Protein AF-A0A0M8KKJ7-F1 (afdb_monomer)

Solvent-accessible surface area (backbone atoms only — not comparable to full-atom values): 5928 Å² total; per-residue (Å²): 140,79,76,61,71,51,76,48,77,46,78,59,56,100,87,44,75,14,32,41,38,36,32,37,71,88,80,42,78,48,76,40,41,24,47,97,88,64,47,76,54,78,52,72,66,54,54,50,51,24,47,62,73,21,62,90,41,80,77,37,35,63,54,40,44,37,55,74,72,37,46,69,55,50,61,70,46,47,70,59,63,68,52,50,81,86,45,91,77,80,81,85,72,88,81,129

Secondary structure (DSSP, 8-state):
--S--EEEEE---SSS-EEEEEEETTTEEEEEEE-TTS-EE--HHHHHHHHHHHTT-TTHHHHHHHHHHTHHHHHHHHHHHHTTTTS---------

pLDDT: mean 87.2, std 16.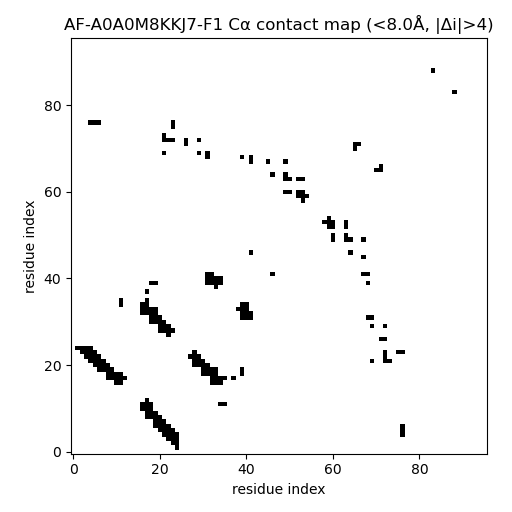39, range [36.47, 98.31]

Nearest PDB structures (foldseek):
  3q9d-assembly1_A  TM=3.169E-01  e=7.904E-01  Chlamydia pneumoniae
  3q9d-assembly1_B  TM=3.133E-01  e=1.312E+00  Chlamydia pneumoniae
  6g3t-assembly1_A  TM=2.659E-01  e=7.725E+00  Homo sapiens

Structure (mmCIF, N/CA/C/O backbone):
data_AF-A0A0M8KKJ7-F1
#
_entry.id   AF-A0A0M8KKJ7-F1
#
loop_
_atom_site.group_PDB
_atom_site.id
_atom_site.type_symbol
_atom_site.label_atom_id
_atom_site.label_alt_id
_atom_site.label_comp_id
_atom_site.label_asym_id
_atom_site.label_entity_id
_atom_site.label_seq_id
_atom_site.pdbx_PDB_ins_code
_atom_site.Cartn_x
_atom_site.Cartn_y
_atom_site.Cartn_z
_atom_site.occupancy
_atom_site.B_iso_or_equiv
_atom_site.auth_seq_id
_atom_site.auth_comp_id
_atom_site.auth_asym_id
_atom_site.auth_atom_id
_atom_site.pdbx_PDB_model_num
ATOM 1 N N . MET A 1 1 ? 0.537 -22.339 6.860 1.00 51.03 1 MET A N 1
ATOM 2 C CA . MET A 1 1 ? 1.070 -21.120 6.215 1.00 51.03 1 MET A CA 1
ATOM 3 C C . MET A 1 1 ? 0.841 -19.927 7.148 1.00 51.03 1 MET A C 1
ATOM 5 O O . MET A 1 1 ? 0.215 -18.963 6.753 1.00 51.03 1 MET A O 1
ATOM 9 N N . HIS A 1 2 ? 1.280 -20.014 8.410 1.00 57.22 2 HIS A N 1
ATOM 10 C CA . HIS A 1 2 ? 0.933 -19.044 9.469 1.00 57.22 2 HIS A CA 1
ATOM 11 C C . HIS A 1 2 ? 2.158 -18.254 9.968 1.00 57.22 2 HIS A C 1
ATOM 13 O O . HIS A 1 2 ? 2.189 -17.835 11.116 1.00 57.22 2 HIS A O 1
ATOM 19 N N . GLU A 1 3 ? 3.198 -18.092 9.142 1.00 80.06 3 GLU A N 1
ATOM 20 C CA . GLU A 1 3 ? 4.461 -17.489 9.611 1.00 80.06 3 GLU A CA 1
ATOM 21 C C . GLU A 1 3 ? 5.266 -16.761 8.522 1.00 80.06 3 GLU A C 1
ATOM 23 O O . GLU A 1 3 ? 6.432 -16.434 8.722 1.00 80.06 3 GLU A O 1
ATOM 28 N N . VAL A 1 4 ? 4.683 -16.519 7.344 1.00 87.31 4 VAL A N 1
ATOM 29 C CA . VAL A 1 4 ? 5.424 -15.891 6.241 1.00 87.31 4 VAL A CA 1
ATOM 30 C C . VAL A 1 4 ? 5.190 -14.386 6.258 1.00 87.31 4 VAL A C 1
ATOM 32 O O . VAL A 1 4 ? 4.047 -13.938 6.281 1.00 87.31 4 VAL A O 1
ATOM 35 N N . ARG A 1 5 ? 6.291 -13.635 6.211 1.00 90.62 5 ARG A N 1
ATOM 36 C CA . ARG A 1 5 ? 6.325 -12.200 5.931 1.00 90.62 5 ARG A CA 1
ATOM 37 C C . ARG A 1 5 ? 7.035 -11.982 4.608 1.00 90.62 5 ARG A C 1
ATOM 39 O O . ARG A 1 5 ? 8.096 -12.569 4.395 1.00 90.62 5 ARG A O 1
ATOM 46 N N . PHE A 1 6 ? 6.450 -11.192 3.720 1.00 91.62 6 PHE A N 1
ATOM 47 C CA . PHE A 1 6 ? 7.092 -10.851 2.456 1.00 91.62 6 PHE A CA 1
ATOM 48 C C . PHE A 1 6 ? 6.620 -9.502 1.932 1.00 91.62 6 PH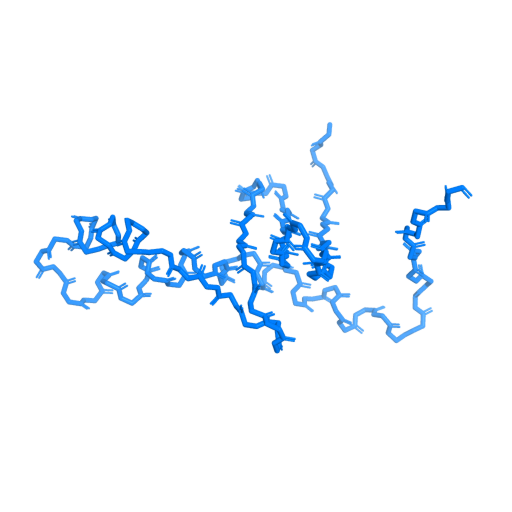E A C 1
ATOM 50 O O . PHE A 1 6 ? 5.498 -9.078 2.200 1.00 91.62 6 PHE A O 1
ATOM 57 N N . GLU A 1 7 ? 7.475 -8.904 1.113 1.00 93.19 7 GLU A N 1
ATOM 58 C CA . GLU A 1 7 ? 7.136 -7.854 0.164 1.00 93.19 7 GLU A CA 1
ATOM 59 C C . GLU A 1 7 ? 7.621 -8.320 -1.213 1.00 93.19 7 GLU A C 1
ATOM 61 O O . GLU A 1 7 ? 8.727 -8.851 -1.347 1.00 93.19 7 GLU A O 1
ATOM 66 N N . VAL A 1 8 ? 6.777 -8.188 -2.230 1.00 93.69 8 VAL A N 1
ATOM 67 C CA . VAL A 1 8 ? 7.109 -8.490 -3.623 1.00 93.69 8 VAL A CA 1
ATOM 68 C C . VAL A 1 8 ? 6.683 -7.307 -4.472 1.00 93.69 8 VAL A C 1
ATOM 70 O O . VAL A 1 8 ? 5.528 -6.894 -4.416 1.00 93.69 8 VAL A O 1
ATOM 73 N N . THR A 1 9 ? 7.597 -6.813 -5.300 1.00 93.12 9 THR A N 1
ATOM 74 C CA . THR A 1 9 ? 7.319 -5.761 -6.280 1.00 93.12 9 THR A CA 1
ATOM 75 C C . THR A 1 9 ? 7.387 -6.344 -7.684 1.00 93.12 9 THR A C 1
ATOM 77 O O . THR A 1 9 ? 8.309 -7.086 -8.024 1.00 93.12 9 THR A O 1
ATOM 80 N N . GLN A 1 10 ? 6.404 -6.001 -8.504 1.00 93.75 10 GLN A N 1
ATOM 81 C CA . GLN A 1 10 ? 6.377 -6.250 -9.934 1.00 93.75 10 GLN A CA 1
ATOM 82 C C . GLN A 1 10 ? 6.635 -4.936 -10.666 1.00 93.75 10 GLN A C 1
ATOM 84 O O . GLN A 1 10 ? 5.934 -3.947 -10.457 1.00 93.75 10 GLN A O 1
ATOM 89 N N . GLU A 1 11 ? 7.606 -4.956 -11.572 1.00 92.62 11 GLU A N 1
ATOM 90 C CA . GLU A 1 11 ? 7.836 -3.857 -12.503 1.00 92.62 11 GLU A CA 1
ATOM 91 C C . GLU A 1 11 ? 6.725 -3.789 -13.560 1.00 92.62 11 GLU A C 1
ATOM 93 O O . GLU A 1 11 ? 6.239 -4.816 -14.048 1.00 92.62 11 GLU A O 1
ATOM 98 N N . ALA A 1 12 ? 6.342 -2.568 -13.935 1.00 91.00 12 ALA A N 1
ATOM 99 C CA . ALA A 1 12 ? 5.388 -2.341 -15.012 1.00 91.00 12 ALA A CA 1
ATOM 100 C C . ALA A 1 12 ? 5.930 -2.866 -16.352 1.00 91.00 12 ALA A C 1
ATOM 102 O O . ALA A 1 12 ? 7.126 -2.802 -16.641 1.00 91.00 12 ALA A O 1
ATOM 103 N N . THR A 1 13 ? 5.031 -3.336 -17.209 1.00 89.38 13 THR A N 1
ATOM 104 C CA . THR A 1 13 ? 5.346 -3.736 -18.585 1.00 89.38 13 THR A CA 1
ATOM 105 C C . THR A 1 13 ? 4.453 -2.982 -19.567 1.00 89.38 13 THR A C 1
ATOM 107 O O . THR A 1 13 ? 3.569 -2.230 -19.175 1.00 89.38 13 THR A O 1
ATOM 110 N N . ALA A 1 14 ? 4.623 -3.226 -20.868 1.00 89.88 14 ALA A N 1
ATOM 111 C CA . ALA A 1 14 ? 3.727 -2.669 -21.881 1.00 89.88 14 ALA A CA 1
ATOM 112 C C . ALA A 1 14 ? 2.260 -3.139 -21.752 1.00 89.88 14 ALA A C 1
ATOM 114 O O . ALA A 1 14 ? 1.383 -2.527 -22.353 1.00 89.88 14 ALA A O 1
ATOM 115 N N . ALA A 1 15 ? 1.993 -4.232 -21.025 1.00 91.06 15 ALA A N 1
ATOM 116 C CA . ALA A 1 15 ? 0.666 -4.848 -20.940 1.00 91.06 15 ALA A CA 1
ATOM 117 C C . ALA A 1 15 ? 0.065 -4.865 -19.527 1.00 91.06 15 ALA A C 1
ATOM 119 O O . ALA A 1 15 ? -1.128 -5.123 -19.390 1.00 91.06 15 ALA A O 1
ATOM 120 N N . VAL A 1 16 ? 0.874 -4.647 -18.487 1.00 87.88 16 VAL A N 1
ATOM 121 C CA . VAL A 1 16 ? 0.431 -4.687 -17.088 1.00 87.88 16 VAL A CA 1
ATOM 122 C C . VAL A 1 16 ? 1.099 -3.585 -16.286 1.00 87.88 16 VAL A C 1
ATOM 124 O O . VAL A 1 16 ? 2.284 -3.312 -16.485 1.00 87.88 16 VAL A O 1
ATOM 127 N N . ASP A 1 17 ? 0.344 -3.003 -15.362 1.00 91.25 17 ASP A N 1
ATOM 128 C CA . ASP A 1 17 ? 0.864 -2.024 -14.416 1.00 91.25 17 ASP A CA 1
ATOM 129 C C . ASP A 1 17 ? 1.884 -2.659 -13.456 1.00 91.25 17 ASP A C 1
ATOM 131 O O . ASP A 1 17 ? 1.967 -3.887 -13.301 1.00 91.25 17 ASP A O 1
ATOM 135 N N . GLY A 1 18 ? 2.679 -1.800 -12.819 1.00 95.50 18 GLY A N 1
ATOM 136 C CA . GLY A 1 18 ? 3.489 -2.198 -11.676 1.00 95.50 18 GLY A CA 1
ATOM 137 C C . GLY A 1 18 ? 2.593 -2.493 -10.477 1.00 95.50 18 GLY A C 1
ATOM 138 O O . GLY A 1 18 ? 1.465 -1.999 -10.394 1.00 95.50 18 GLY A O 1
ATOM 139 N N . ALA A 1 19 ? 3.074 -3.316 -9.554 1.00 96.88 19 ALA A N 1
ATOM 140 C CA . ALA A 1 19 ? 2.313 -3.655 -8.361 1.00 96.88 19 ALA A CA 1
ATOM 141 C C . ALA A 1 19 ? 3.219 -4.057 -7.201 1.00 96.88 19 ALA A C 1
ATOM 143 O O . ALA A 1 19 ? 4.334 -4.540 -7.397 1.00 96.88 19 ALA A O 1
ATOM 144 N N . ARG A 1 20 ? 2.703 -3.900 -5.985 1.00 96.75 20 ARG A N 1
ATOM 145 C CA . ARG A 1 20 ? 3.326 -4.347 -4.743 1.00 96.75 20 ARG A CA 1
ATOM 146 C C . ARG A 1 20 ? 2.374 -5.274 -4.001 1.00 96.75 20 ARG A C 1
ATOM 148 O O . ARG A 1 20 ? 1.188 -4.970 -3.875 1.00 96.75 20 ARG A O 1
ATOM 155 N N . TRP A 1 21 ? 2.906 -6.384 -3.501 1.00 97.19 21 TRP A N 1
ATOM 156 C CA . TRP A 1 21 ? 2.232 -7.269 -2.559 1.00 97.19 21 TRP A CA 1
ATOM 157 C C . TRP A 1 21 ? 3.006 -7.299 -1.257 1.00 97.19 21 TRP A C 1
ATOM 159 O O . TRP A 1 21 ? 4.189 -7.636 -1.261 1.00 97.19 21 TRP A O 1
ATOM 169 N N . SER A 1 22 ? 2.315 -7.047 -0.157 1.00 96.56 22 SER A N 1
ATOM 170 C CA . SER A 1 22 ? 2.860 -7.171 1.191 1.00 96.56 22 SER A CA 1
ATOM 171 C C . SER A 1 22 ? 2.029 -8.177 1.968 1.00 96.56 22 SER A C 1
ATOM 173 O O . SER A 1 22 ? 0.815 -8.259 1.793 1.00 96.56 22 SER A O 1
ATOM 175 N N . CYS A 1 23 ? 2.665 -8.983 2.808 1.00 95.38 23 CYS A N 1
ATOM 176 C CA . CYS A 1 23 ? 1.959 -9.970 3.612 1.00 95.38 23 CYS A CA 1
ATOM 177 C C . CYS A 1 23 ? 2.568 -10.080 4.998 1.00 95.38 23 CYS A C 1
ATOM 179 O O . CYS A 1 23 ? 3.786 -10.226 5.128 1.00 95.38 23 CYS A O 1
ATOM 181 N N . THR A 1 24 ? 1.706 -10.070 6.013 1.00 94.69 24 THR A N 1
ATOM 182 C CA . THR A 1 24 ? 2.072 -10.406 7.390 1.00 94.69 24 THR A CA 1
ATOM 183 C C . THR A 1 24 ? 1.118 -11.464 7.946 1.00 94.69 24 THR A C 1
ATOM 185 O O . THR A 1 24 ? -0.018 -11.582 7.475 1.00 94.69 24 THR A O 1
ATOM 188 N N . PRO A 1 25 ? 1.545 -12.263 8.940 1.00 93.56 25 PRO A N 1
ATOM 189 C CA . PRO A 1 25 ? 0.663 -13.231 9.583 1.00 93.56 25 PRO A CA 1
ATOM 190 C C . PRO A 1 25 ? -0.586 -12.611 10.220 1.00 93.56 25 PRO A C 1
ATOM 192 O O . PRO A 1 25 ? -1.611 -13.288 10.277 1.00 93.56 25 PRO A O 1
ATOM 195 N N . GLU A 1 26 ? -0.504 -11.366 10.699 1.00 93.31 26 GLU A N 1
ATOM 196 C CA . GLU A 1 26 ? -1.607 -10.694 11.397 1.00 93.31 26 GLU A CA 1
ATOM 197 C C . GLU A 1 26 ? -2.572 -9.998 10.431 1.00 93.31 26 GLU A C 1
ATOM 199 O O . GLU A 1 26 ? -3.786 -10.083 10.615 1.00 93.31 26 GLU A O 1
ATOM 204 N N . LEU A 1 27 ? -2.055 -9.364 9.374 1.00 95.19 27 LEU A N 1
ATOM 205 C CA . LEU A 1 27 ? -2.846 -8.528 8.464 1.00 95.19 27 LEU A CA 1
ATOM 206 C C . LEU A 1 27 ? -3.262 -9.245 7.170 1.00 95.19 27 LEU A C 1
ATOM 208 O O . LEU A 1 27 ? -4.154 -8.784 6.459 1.00 95.19 27 LEU A O 1
ATOM 212 N N . GLY A 1 28 ? -2.641 -10.381 6.843 1.00 95.38 28 GLY A N 1
ATOM 213 C CA . GLY A 1 28 ? -2.855 -11.063 5.567 1.00 95.38 28 GLY A CA 1
ATOM 214 C C . GLY A 1 28 ? -2.182 -10.332 4.404 1.00 95.38 28 GLY A C 1
ATOM 215 O O . GLY A 1 28 ? -1.169 -9.667 4.600 1.00 95.38 28 GLY A O 1
ATOM 216 N N . ILE A 1 29 ? -2.713 -10.482 3.184 1.00 96.69 29 ILE A N 1
ATOM 217 C CA . ILE A 1 29 ? -2.126 -9.904 1.963 1.00 96.69 29 ILE A CA 1
ATOM 218 C C . ILE A 1 29 ? -2.734 -8.530 1.671 1.00 96.69 29 ILE A C 1
ATOM 220 O O . ILE A 1 29 ? -3.949 -8.408 1.521 1.00 96.69 29 ILE A O 1
ATOM 224 N N . HIS A 1 30 ? -1.871 -7.538 1.474 1.00 97.94 30 HIS A N 1
ATOM 225 C CA . HIS A 1 30 ? -2.175 -6.281 0.799 1.00 97.94 30 HIS A CA 1
ATOM 226 C C . HIS A 1 30 ? -1.610 -6.304 -0.619 1.00 97.94 30 HIS A C 1
ATOM 228 O O . HIS A 1 30 ? -0.523 -6.829 -0.859 1.00 97.94 30 HIS A O 1
ATOM 234 N N . HIS A 1 31 ? -2.376 -5.763 -1.562 1.00 97.50 31 HIS A N 1
ATOM 235 C CA . HIS A 1 31 ? -1.977 -5.586 -2.951 1.00 97.50 31 HIS A CA 1
ATOM 236 C C . HIS A 1 31 ? -2.324 -4.168 -3.386 1.00 97.50 31 HIS A C 1
ATOM 238 O O . HIS A 1 31 ? -3.459 -3.725 -3.196 1.00 97.50 31 HIS A O 1
ATOM 244 N N . ALA A 1 32 ? -1.381 -3.503 -4.044 1.00 97.25 32 ALA A N 1
ATOM 245 C CA . ALA A 1 32 ? -1.605 -2.199 -4.639 1.00 97.25 32 ALA A CA 1
ATOM 246 C C . ALA A 1 32 ? -0.877 -2.056 -5.975 1.00 97.25 32 ALA A C 1
ATOM 248 O O . ALA A 1 32 ? 0.262 -2.498 -6.121 1.00 97.25 32 ALA A O 1
ATOM 249 N N . ALA A 1 33 ? -1.529 -1.397 -6.933 1.00 97.00 33 ALA A N 1
ATOM 250 C CA . ALA A 1 33 ? -0.879 -0.961 -8.162 1.00 97.00 33 ALA A CA 1
ATOM 251 C C . ALA A 1 33 ? 0.136 0.146 -7.852 1.00 97.00 33 ALA A C 1
ATOM 253 O O . ALA A 1 33 ? -0.070 0.942 -6.930 1.00 97.00 33 ALA A O 1
ATOM 254 N N . THR A 1 34 ? 1.206 0.215 -8.638 1.00 96.62 34 THR A N 1
ATOM 255 C CA . THR A 1 34 ? 2.237 1.244 -8.512 1.00 96.62 34 THR A CA 1
ATOM 256 C C . THR A 1 34 ? 2.452 1.986 -9.822 1.00 96.62 34 THR A C 1
ATOM 258 O O . THR A 1 34 ? 2.381 1.396 -10.902 1.00 96.62 34 THR A O 1
ATOM 261 N N . ASP A 1 35 ? 2.767 3.276 -9.734 1.00 93.38 35 ASP A N 1
ATOM 262 C CA . ASP A 1 35 ? 3.218 4.044 -10.891 1.00 93.38 35 ASP A CA 1
ATOM 263 C C . ASP A 1 35 ? 4.668 3.689 -11.281 1.00 93.38 35 ASP A C 1
ATOM 265 O O . ASP A 1 35 ? 5.328 2.850 -10.663 1.00 93.38 35 ASP A O 1
ATOM 269 N N . HIS A 1 36 ? 5.184 4.339 -12.326 1.00 87.81 36 HIS A N 1
ATOM 270 C CA . HIS A 1 36 ? 6.553 4.117 -12.800 1.00 87.81 36 HIS A CA 1
ATOM 271 C C . HIS A 1 36 ? 7.634 4.489 -11.767 1.00 87.81 36 HIS A C 1
ATOM 273 O O . HIS A 1 36 ? 8.736 3.950 -11.822 1.00 87.81 36 HIS A O 1
ATOM 279 N N . ALA A 1 37 ? 7.335 5.396 -10.834 1.00 89.50 37 ALA A N 1
ATOM 280 C CA . ALA A 1 37 ? 8.246 5.786 -9.763 1.00 89.50 37 ALA A CA 1
ATOM 281 C C . ALA A 1 37 ? 8.153 4.857 -8.538 1.00 89.50 37 ALA A C 1
ATOM 283 O O . ALA A 1 37 ? 8.922 5.024 -7.594 1.00 89.50 37 ALA A O 1
ATOM 284 N N . GLY A 1 38 ? 7.243 3.876 -8.553 1.00 88.69 38 GLY A N 1
ATOM 285 C CA . GLY A 1 38 ? 7.005 2.957 -7.444 1.00 88.69 38 GLY A CA 1
ATOM 286 C C . GLY A 1 38 ? 6.035 3.494 -6.390 1.00 88.69 38 GLY A C 1
ATOM 287 O O . GLY A 1 38 ? 5.894 2.871 -5.340 1.00 88.69 38 GLY A O 1
ATOM 288 N N . ASN A 1 39 ? 5.346 4.614 -6.640 1.00 94.50 39 ASN A N 1
ATOM 289 C CA . ASN A 1 39 ? 4.324 5.107 -5.718 1.00 94.50 39 ASN A CA 1
ATOM 290 C C . ASN A 1 39 ? 3.085 4.221 -5.800 1.00 94.50 39 ASN A C 1
ATOM 292 O O . ASN A 1 39 ? 2.658 3.877 -6.901 1.00 94.50 39 ASN A O 1
ATOM 296 N N . ILE A 1 40 ? 2.454 3.921 -4.662 1.00 96.81 40 ILE A N 1
ATOM 297 C CA . ILE A 1 40 ? 1.136 3.282 -4.664 1.00 96.81 40 ILE A CA 1
ATOM 298 C C . ILE A 1 40 ? 0.099 4.215 -5.285 1.00 96.81 40 ILE A C 1
ATOM 300 O O . ILE A 1 40 ? -0.011 5.388 -4.926 1.00 96.81 40 ILE A O 1
ATOM 304 N N . VAL A 1 41 ? -0.704 3.656 -6.187 1.00 96.56 41 VAL A N 1
ATOM 305 C CA . VAL A 1 41 ? -1.811 4.345 -6.843 1.00 96.56 41 VAL A CA 1
ATOM 306 C C . VAL A 1 41 ? -3.127 3.819 -6.285 1.00 96.56 41 VAL A C 1
ATOM 308 O O . VAL A 1 41 ? -3.452 2.636 -6.402 1.00 96.56 41 VAL A O 1
ATOM 311 N N . LEU A 1 42 ? -3.919 4.715 -5.698 1.00 97.25 42 LEU A N 1
ATOM 312 C CA . LEU A 1 42 ? -5.295 4.422 -5.312 1.00 97.25 42 LEU A CA 1
ATOM 313 C C . LEU A 1 42 ? -6.242 4.790 -6.454 1.00 97.25 42 LEU A C 1
ATOM 315 O O . LEU A 1 42 ? -6.154 5.874 -7.028 1.00 97.25 42 LEU A O 1
ATOM 319 N N . THR A 1 43 ? -7.170 3.888 -6.768 1.00 97.06 43 THR A N 1
ATOM 320 C CA . THR A 1 43 ? -8.250 4.171 -7.710 1.00 97.06 43 THR A CA 1
ATOM 321 C C . THR A 1 43 ? -9.284 5.091 -7.071 1.00 97.06 43 THR A C 1
ATOM 323 O O . THR A 1 43 ? -9.354 5.244 -5.849 1.00 97.06 43 THR A O 1
ATOM 326 N N . GLU A 1 44 ? -10.140 5.669 -7.907 1.00 98.25 44 GLU A N 1
ATOM 327 C CA . GLU A 1 44 ? -11.275 6.459 -7.442 1.00 98.25 44 GLU A CA 1
ATOM 328 C C . GLU A 1 44 ? -12.159 5.673 -6.455 1.00 98.25 44 GLU A C 1
ATOM 330 O O . GLU A 1 44 ? -12.545 6.208 -5.416 1.00 98.25 44 GLU A O 1
ATOM 335 N N . ASP A 1 45 ? -12.411 4.390 -6.728 1.00 98.19 45 ASP A N 1
ATOM 336 C CA . ASP A 1 45 ? -13.220 3.525 -5.863 1.00 98.19 45 ASP A CA 1
ATOM 337 C C . ASP A 1 45 ? -12.551 3.249 -4.512 1.00 98.19 45 ASP A C 1
ATOM 339 O O . ASP A 1 45 ? -13.236 3.215 -3.489 1.00 98.19 45 ASP A O 1
ATOM 343 N N . HIS A 1 46 ? -11.219 3.122 -4.464 1.00 97.69 46 HIS A N 1
ATOM 344 C CA . HIS A 1 46 ? -10.505 3.039 -3.188 1.00 97.69 46 HIS A CA 1
ATOM 345 C C . HIS A 1 46 ? -10.712 4.307 -2.359 1.00 97.69 46 HIS A C 1
ATOM 347 O O . HIS A 1 46 ? -11.075 4.217 -1.186 1.00 97.69 46 HIS A O 1
ATOM 353 N N . VAL A 1 47 ? -10.528 5.483 -2.970 1.00 98.12 47 VAL A N 1
ATOM 354 C CA . VAL A 1 47 ? -10.692 6.770 -2.281 1.00 98.12 47 VAL A CA 1
ATOM 355 C C . VAL A 1 47 ? -12.133 6.948 -1.801 1.00 98.12 47 VAL A C 1
ATOM 357 O O . VAL A 1 47 ? -12.344 7.282 -0.634 1.00 98.12 47 VAL A O 1
ATOM 360 N N . ARG A 1 48 ? -13.130 6.659 -2.650 1.00 98.31 48 ARG A N 1
ATOM 361 C CA . ARG A 1 48 ? -14.549 6.688 -2.261 1.00 98.31 48 ARG A CA 1
ATOM 362 C C . ARG A 1 48 ? -14.839 5.742 -1.103 1.00 98.31 48 ARG A C 1
ATOM 364 O O . ARG A 1 48 ? -15.445 6.167 -0.126 1.00 98.31 48 ARG A O 1
ATOM 371 N N . GLY A 1 49 ? -14.346 4.506 -1.160 1.00 98.31 49 GLY A N 1
ATOM 372 C CA . GLY A 1 49 ? -14.511 3.541 -0.076 1.00 98.31 49 GLY A CA 1
ATOM 373 C C . GLY A 1 49 ? -13.896 4.021 1.243 1.00 98.31 49 GLY A C 1
ATOM 374 O O . GLY A 1 49 ? -14.492 3.825 2.301 1.00 98.31 49 GLY A O 1
ATOM 375 N N . CYS A 1 50 ? -12.735 4.685 1.208 1.00 98.25 50 CYS A N 1
ATOM 376 C CA . CYS A 1 50 ? -12.149 5.304 2.401 1.00 98.25 50 CYS A CA 1
ATOM 377 C C . CYS A 1 50 ? -13.037 6.422 2.960 1.00 98.25 50 CYS A C 1
ATOM 379 O O . CYS A 1 50 ? -13.249 6.482 4.169 1.00 98.25 50 CYS A O 1
ATOM 381 N N . MET A 1 51 ? -13.589 7.282 2.099 1.00 98.12 51 MET A N 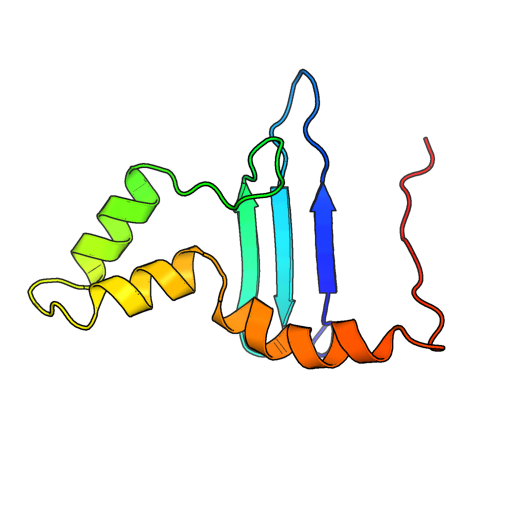1
ATOM 382 C CA . MET A 1 51 ? -14.512 8.346 2.512 1.00 98.12 51 MET A CA 1
ATOM 383 C C . MET A 1 51 ? -15.800 7.781 3.124 1.00 98.12 51 MET A C 1
ATOM 385 O O . MET A 1 51 ? -16.258 8.275 4.150 1.00 98.12 51 MET A O 1
ATOM 389 N N . GLU A 1 52 ? -16.360 6.724 2.534 1.00 98.25 52 GLU A N 1
ATOM 390 C CA . GLU A 1 52 ? -17.552 6.046 3.051 1.00 98.25 52 GLU A CA 1
ATOM 391 C C . GLU A 1 52 ? -17.307 5.434 4.435 1.00 98.25 52 GLU A C 1
ATOM 393 O O . GLU A 1 52 ? -18.115 5.633 5.342 1.00 98.25 52 GLU A O 1
ATOM 398 N N . ARG A 1 53 ? -16.176 4.739 4.626 1.00 98.12 53 ARG A N 1
ATOM 399 C CA . ARG A 1 53 ? -15.797 4.164 5.929 1.00 98.12 53 ARG A CA 1
ATOM 400 C C . ARG A 1 53 ? -15.504 5.234 6.978 1.00 98.12 53 ARG A C 1
ATOM 402 O O . ARG A 1 53 ? -15.842 5.046 8.144 1.00 98.12 53 ARG A O 1
ATOM 409 N N . ALA A 1 54 ? -14.913 6.357 6.572 1.00 98.06 54 ALA A N 1
ATOM 410 C CA . ALA A 1 54 ? -14.652 7.482 7.462 1.00 98.06 54 ALA A CA 1
ATOM 411 C C . ALA A 1 54 ? -15.937 8.206 7.901 1.00 98.06 54 ALA A C 1
ATOM 413 O O . ALA A 1 54 ? -16.002 8.751 9.006 1.00 98.06 54 ALA A O 1
ATOM 414 N N . GLY A 1 55 ? -16.973 8.211 7.057 1.00 96.62 55 GLY A N 1
ATOM 415 C CA . GLY A 1 55 ? -18.233 8.890 7.336 1.00 96.62 55 GLY A CA 1
ATOM 416 C C . GLY A 1 55 ? -18.022 10.380 7.620 1.00 96.62 55 GLY A C 1
ATOM 417 O O . GLY A 1 55 ? -17.395 11.095 6.842 1.00 96.62 55 GLY A O 1
ATOM 418 N N . SER A 1 56 ? -18.553 10.866 8.743 1.00 96.31 56 SER A N 1
ATOM 419 C CA . SER A 1 56 ? -18.400 12.261 9.178 1.00 96.31 56 SER A CA 1
ATOM 420 C C . SER A 1 56 ? -17.209 12.500 10.114 1.00 96.31 56 SER A C 1
ATOM 422 O O . SER A 1 56 ? -17.085 13.606 10.637 1.00 96.31 56 SER A O 1
ATOM 424 N N . ASP A 1 57 ? -16.379 11.487 10.387 1.00 96.94 57 ASP A N 1
ATOM 425 C CA . ASP A 1 57 ? -15.211 11.624 11.260 1.00 96.94 57 ASP A CA 1
ATOM 426 C C . ASP A 1 57 ? -13.979 12.078 10.448 1.00 96.94 57 ASP A C 1
ATOM 428 O O . ASP A 1 57 ? -13.394 11.282 9.705 1.00 96.94 57 ASP A O 1
ATOM 432 N N . PRO A 1 58 ? -13.528 13.339 10.592 1.00 90.81 58 PRO A N 1
ATOM 433 C CA . PRO A 1 58 ? -12.369 13.836 9.857 1.00 90.81 58 PRO A CA 1
ATOM 434 C C . PRO A 1 58 ? -11.057 13.155 10.273 1.00 90.81 58 PRO A C 1
ATOM 436 O O . PRO A 1 58 ? -10.100 13.170 9.502 1.00 90.81 58 PRO A O 1
ATOM 439 N N . HIS A 1 59 ? -10.992 12.543 11.459 1.00 95.19 59 HIS A N 1
ATOM 440 C CA . HIS A 1 59 ? -9.820 11.790 11.907 1.00 95.19 59 HIS A CA 1
ATOM 441 C C . HIS A 1 59 ? -9.815 10.350 11.386 1.00 95.19 59 HIS A C 1
ATOM 443 O O . HIS A 1 59 ? -8.774 9.690 11.420 1.00 95.19 59 HIS A O 1
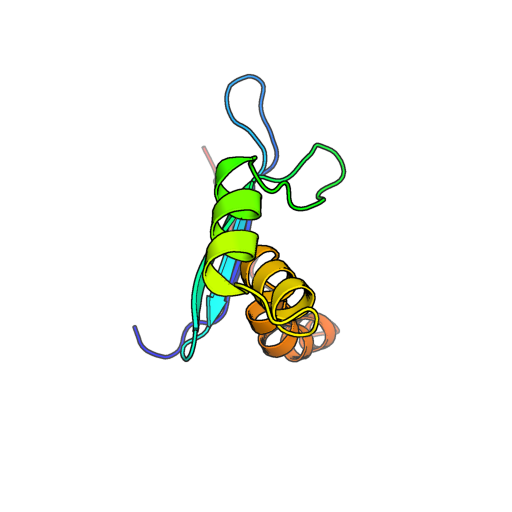ATOM 449 N N . ALA A 1 60 ? -10.947 9.854 10.881 1.00 97.62 60 ALA A N 1
ATOM 450 C CA . ALA A 1 60 ? -11.026 8.535 10.274 1.00 97.62 60 ALA A CA 1
ATOM 451 C C . ALA A 1 60 ? -10.440 8.495 8.865 1.00 97.62 60 ALA A C 1
ATOM 453 O O . ALA A 1 60 ? -9.758 7.532 8.529 1.00 97.62 60 ALA A O 1
ATOM 454 N N . LEU A 1 61 ? -10.637 9.546 8.064 1.00 97.50 61 LEU A N 1
ATOM 455 C CA . LEU A 1 61 ? -10.190 9.553 6.669 1.00 97.50 61 LEU A CA 1
ATOM 456 C C . LEU A 1 61 ? -8.676 9.312 6.504 1.00 97.50 61 LEU A C 1
ATOM 458 O O . LEU A 1 61 ? -8.324 8.445 5.704 1.00 97.50 61 LEU A O 1
ATOM 462 N N . PRO A 1 62 ? -7.772 9.986 7.249 1.00 97.94 62 PRO A N 1
ATOM 463 C CA . PRO A 1 62 ? -6.340 9.708 7.151 1.00 97.94 62 PRO A CA 1
ATOM 464 C C . PRO A 1 62 ? -5.992 8.253 7.478 1.00 97.94 62 PRO A C 1
ATOM 466 O O . PRO A 1 62 ? -5.190 7.652 6.777 1.00 97.94 62 PRO A O 1
ATOM 469 N N . ARG A 1 63 ? -6.643 7.660 8.488 1.00 97.75 63 ARG A N 1
ATOM 470 C CA . ARG A 1 63 ? -6.432 6.255 8.867 1.00 97.75 63 ARG A CA 1
ATOM 471 C C . ARG A 1 63 ? -6.889 5.296 7.769 1.00 97.75 63 ARG A C 1
ATOM 473 O O . ARG A 1 63 ? -6.167 4.364 7.438 1.00 97.75 63 ARG A O 1
ATOM 480 N N . GLU A 1 64 ? -8.068 5.520 7.193 1.00 98.25 64 GLU A N 1
ATOM 481 C CA . GLU A 1 64 ? -8.582 4.672 6.110 1.00 98.25 64 GLU A CA 1
ATOM 482 C C . GLU A 1 64 ? -7.710 4.763 4.852 1.00 98.25 64 GLU A C 1
ATOM 484 O O . GLU A 1 64 ? -7.489 3.755 4.179 1.00 98.25 64 GLU A O 1
ATOM 489 N N . LEU A 1 65 ? -7.187 5.955 4.544 1.00 98.19 65 LEU A N 1
ATOM 490 C CA . LEU A 1 65 ? -6.210 6.141 3.471 1.00 98.19 65 LEU A CA 1
ATOM 491 C C . LEU A 1 65 ? -4.890 5.431 3.781 1.00 98.19 65 LEU A C 1
ATOM 493 O O . LEU A 1 65 ? -4.381 4.745 2.902 1.00 98.19 65 LEU A O 1
ATOM 497 N N . GLY A 1 66 ? -4.382 5.524 5.011 1.00 98.06 66 GLY A N 1
ATOM 498 C CA . GLY A 1 66 ? -3.171 4.819 5.436 1.00 98.06 66 GLY A CA 1
ATOM 499 C C . GLY A 1 66 ? -3.286 3.301 5.282 1.00 98.06 66 GLY A C 1
ATOM 500 O O . GLY A 1 66 ? -2.417 2.654 4.698 1.00 98.06 66 GLY A O 1
ATOM 501 N N . ILE A 1 67 ? -4.427 2.729 5.680 1.00 97.88 67 ILE A N 1
ATOM 502 C CA . ILE A 1 67 ? -4.727 1.307 5.457 1.00 97.88 67 ILE A CA 1
ATOM 503 C C . ILE A 1 67 ? -4.759 0.980 3.957 1.00 97.88 67 ILE A C 1
ATOM 505 O O . ILE A 1 67 ? -4.164 -0.011 3.536 1.00 97.88 67 ILE A O 1
ATOM 509 N N . ALA A 1 68 ? -5.422 1.802 3.136 1.00 97.94 68 ALA A N 1
ATOM 510 C CA . ALA A 1 68 ? -5.483 1.582 1.689 1.00 97.94 68 ALA A CA 1
ATOM 511 C C . ALA A 1 68 ? -4.096 1.658 1.025 1.00 97.94 68 ALA A C 1
ATOM 513 O O . ALA A 1 68 ? -3.807 0.875 0.119 1.00 97.94 68 ALA A O 1
ATOM 514 N N . LEU A 1 69 ? -3.225 2.549 1.505 1.00 98.12 69 LEU A N 1
ATOM 515 C CA . LEU A 1 69 ? -1.830 2.677 1.079 1.00 98.12 69 LEU A CA 1
ATOM 516 C C . LEU A 1 69 ? -0.930 1.548 1.607 1.00 98.12 69 LEU A C 1
ATOM 518 O O . LEU A 1 69 ? 0.177 1.377 1.109 1.00 98.12 69 LEU A O 1
ATOM 522 N N . GLY A 1 70 ? -1.403 0.740 2.556 1.00 97.88 70 GLY A N 1
ATOM 523 C CA . GLY A 1 70 ? -0.656 -0.393 3.095 1.00 97.88 70 GLY A CA 1
ATOM 524 C C . GLY A 1 70 ? 0.262 -0.048 4.270 1.00 97.88 70 GLY A C 1
ATOM 525 O O . GLY A 1 70 ? 1.106 -0.869 4.616 1.00 97.88 70 GLY A O 1
ATOM 526 N N . GLU A 1 71 ? 0.085 1.109 4.919 1.00 97.75 71 GLU A N 1
ATOM 527 C CA . GLU A 1 71 ? 0.927 1.552 6.046 1.00 97.75 71 GLU A CA 1
ATOM 528 C C . GLU A 1 71 ? 1.079 0.496 7.160 1.00 97.75 71 GLU A C 1
ATOM 530 O O . GLU A 1 71 ? 2.213 0.246 7.563 1.00 97.75 71 GLU A O 1
ATOM 535 N N . PRO A 1 72 ? 0.021 -0.217 7.610 1.00 97.81 72 PRO A N 1
ATOM 536 C CA . PRO A 1 72 ? 0.181 -1.233 8.656 1.00 97.81 72 PRO A CA 1
ATOM 537 C C . PRO A 1 72 ? 1.110 -2.391 8.254 1.00 97.81 72 PRO A C 1
ATOM 539 O O . PRO A 1 72 ? 1.838 -2.931 9.085 1.00 97.81 72 PRO A O 1
ATOM 542 N N . TRP A 1 73 ? 1.113 -2.764 6.968 1.00 96.88 73 TRP A N 1
ATOM 543 C CA . TRP A 1 73 ? 2.048 -3.762 6.449 1.00 96.88 73 TRP A CA 1
ATOM 544 C C . TRP A 1 73 ? 3.465 -3.203 6.398 1.00 96.88 73 TRP A C 1
ATOM 546 O O . TRP A 1 73 ? 4.405 -3.908 6.760 1.00 96.88 73 TRP A O 1
ATOM 556 N N . ASP A 1 74 ? 3.621 -1.953 5.956 1.00 94.12 74 ASP A N 1
ATOM 557 C CA . ASP A 1 74 ? 4.923 -1.296 5.896 1.00 94.12 74 ASP A CA 1
ATOM 558 C C . ASP A 1 74 ? 5.562 -1.177 7.289 1.00 94.12 74 ASP A C 1
ATOM 560 O O . ASP A 1 74 ? 6.758 -1.435 7.408 1.00 94.12 74 ASP A O 1
ATOM 564 N N . GLU A 1 75 ? 4.782 -0.876 8.332 1.00 94.75 75 GLU A N 1
ATOM 565 C CA . GLU A 1 75 ? 5.239 -0.812 9.729 1.00 94.75 75 GLU A CA 1
ATOM 566 C C . GLU A 1 75 ? 5.727 -2.170 10.255 1.00 94.75 75 GLU A C 1
ATOM 568 O O . GLU A 1 75 ? 6.818 -2.264 10.824 1.00 94.75 75 GLU A O 1
ATOM 573 N N . GLU A 1 76 ? 4.958 -3.243 10.043 1.00 93.69 76 GLU A N 1
ATOM 574 C CA . GLU A 1 76 ? 5.368 -4.595 10.445 1.00 93.69 76 GLU A CA 1
ATOM 575 C C . GLU A 1 76 ? 6.615 -5.081 9.687 1.00 93.69 76 GLU A C 1
ATOM 577 O O . GLU A 1 76 ? 7.455 -5.799 10.243 1.00 93.69 76 GLU A O 1
ATOM 582 N N . LEU A 1 77 ? 6.733 -4.723 8.405 1.00 91.88 77 LEU A N 1
ATOM 583 C 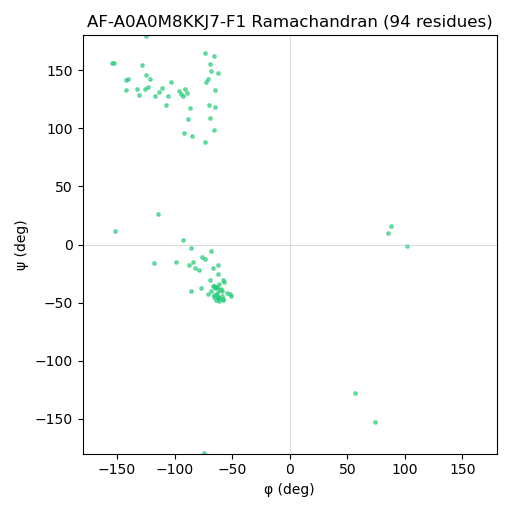CA . LEU A 1 77 ? 7.832 -5.154 7.543 1.00 91.88 77 LEU A CA 1
ATOM 584 C C . LEU A 1 77 ? 9.098 -4.299 7.705 1.00 91.88 77 LEU A C 1
ATOM 586 O O . LEU A 1 77 ? 10.185 -4.794 7.399 1.00 91.88 77 LEU A O 1
ATOM 590 N N . GLU A 1 78 ? 8.997 -3.074 8.233 1.00 89.81 78 GLU A N 1
ATOM 591 C CA . GLU A 1 78 ? 10.121 -2.138 8.412 1.00 89.81 78 GLU A CA 1
ATOM 592 C C . GLU A 1 78 ? 11.300 -2.775 9.159 1.00 89.81 78 GLU A C 1
ATOM 594 O O . GLU A 1 78 ? 12.456 -2.672 8.745 1.00 89.81 78 GLU A O 1
ATOM 599 N N . ILE A 1 79 ? 11.006 -3.531 10.221 1.00 85.12 79 ILE A N 1
ATOM 600 C CA . ILE A 1 79 ? 12.015 -4.214 11.047 1.00 85.12 79 ILE A CA 1
ATOM 601 C C . ILE A 1 79 ? 12.894 -5.149 10.196 1.00 85.12 79 ILE A C 1
ATOM 603 O O . ILE A 1 79 ? 14.086 -5.317 10.465 1.00 85.12 79 ILE A O 1
ATOM 607 N N . TYR A 1 80 ? 12.330 -5.738 9.140 1.00 80.62 80 TYR A N 1
ATOM 608 C CA . TYR A 1 80 ? 13.023 -6.682 8.268 1.00 80.62 80 TYR A CA 1
ATOM 609 C C . TYR A 1 80 ? 13.788 -6.006 7.124 1.00 80.62 80 TYR A C 1
ATOM 611 O O . TYR A 1 80 ? 14.697 -6.630 6.576 1.00 80.62 80 TYR A O 1
ATOM 619 N N . ARG A 1 81 ? 13.500 -4.737 6.792 1.00 77.88 81 ARG A N 1
ATOM 620 C CA . ARG A 1 81 ? 14.276 -3.982 5.788 1.00 77.88 81 ARG A CA 1
ATOM 621 C C . ARG A 1 81 ? 15.683 -3.674 6.289 1.00 77.88 81 ARG A C 1
ATOM 623 O O . ARG A 1 81 ? 16.653 -3.819 5.549 1.00 77.88 81 ARG A O 1
ATOM 630 N N . HIS A 1 82 ? 15.812 -3.331 7.569 1.00 65.94 82 HIS A N 1
ATOM 631 C CA . HIS A 1 82 ? 17.106 -3.061 8.203 1.00 65.94 82 HIS A CA 1
ATOM 632 C C . HIS A 1 82 ? 17.887 -4.325 8.575 1.00 65.94 82 HIS A C 1
ATOM 634 O O . HIS A 1 82 ? 19.112 -4.289 8.668 1.00 65.94 82 HIS A O 1
ATOM 640 N N . ALA A 1 83 ? 17.210 -5.467 8.719 1.00 55.69 83 ALA A N 1
ATOM 641 C CA . ALA A 1 83 ? 17.871 -6.756 8.920 1.00 55.69 83 ALA A CA 1
ATOM 642 C C . ALA A 1 83 ? 18.656 -7.240 7.677 1.00 55.69 83 ALA A C 1
ATOM 644 O O . ALA A 1 83 ? 19.349 -8.251 7.752 1.00 55.69 83 ALA A O 1
ATOM 645 N N . GLY A 1 84 ? 18.567 -6.535 6.540 1.00 51.31 84 GLY A N 1
ATOM 646 C CA . GLY A 1 84 ? 19.276 -6.840 5.293 1.00 51.31 84 GLY A CA 1
ATOM 647 C C . GLY A 1 84 ? 20.767 -6.475 5.265 1.00 51.31 84 GLY A C 1
ATOM 648 O O . GLY A 1 84 ? 21.474 -6.932 4.365 1.00 51.31 84 GLY A O 1
ATOM 649 N N . GLU A 1 85 ? 21.296 -5.723 6.240 1.00 49.94 85 GLU A N 1
ATOM 650 C CA . GLU A 1 85 ? 22.753 -5.582 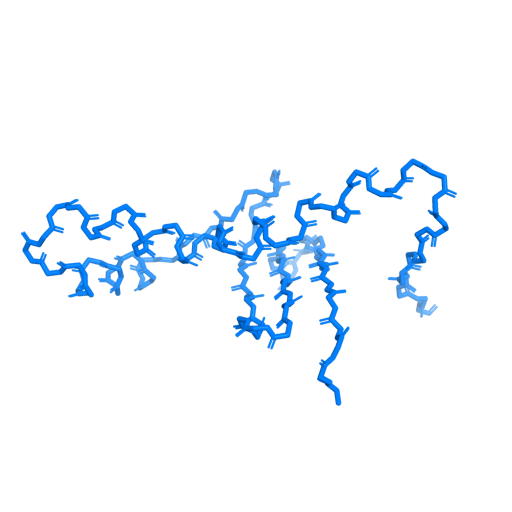6.384 1.00 49.94 85 GLU A CA 1
ATOM 651 C C . GLU A 1 85 ? 23.354 -6.881 6.949 1.00 49.94 85 GLU A C 1
ATOM 653 O O . GLU A 1 85 ? 23.496 -7.075 8.153 1.00 49.94 85 GLU A O 1
ATOM 658 N N . GLY A 1 86 ? 23.701 -7.806 6.050 1.00 52.97 86 GLY A N 1
ATOM 659 C CA . GLY A 1 86 ? 24.460 -9.020 6.370 1.00 52.97 86 GLY A CA 1
ATOM 660 C C . GLY A 1 86 ? 23.649 -10.315 6.490 1.00 52.97 86 GLY A C 1
ATOM 661 O O . GLY A 1 86 ? 24.248 -11.376 6.668 1.00 52.97 86 GLY A O 1
ATOM 662 N N . VAL A 1 87 ? 22.322 -10.277 6.336 1.00 52.16 87 VAL A N 1
ATOM 663 C CA . VAL A 1 87 ? 21.485 -11.487 6.233 1.00 52.16 87 VAL A CA 1
ATOM 664 C C . VAL A 1 87 ? 21.246 -11.810 4.752 1.00 52.16 87 VAL A C 1
ATOM 666 O O . VAL A 1 87 ? 20.897 -10.910 3.987 1.00 52.16 87 VAL A O 1
ATOM 669 N N . PRO A 1 88 ? 21.430 -13.066 4.294 1.00 50.78 88 PRO A N 1
ATOM 670 C CA . PRO A 1 88 ? 21.252 -13.416 2.889 1.00 50.78 88 PRO A CA 1
ATOM 671 C C . PRO A 1 88 ? 19.786 -13.253 2.462 1.00 50.78 88 PRO A C 1
ATOM 673 O O . PRO A 1 88 ? 18.955 -14.137 2.670 1.00 50.78 88 PRO A O 1
ATOM 676 N N . MET A 1 89 ? 19.473 -12.121 1.832 1.00 55.28 89 MET A N 1
ATOM 677 C CA . MET A 1 89 ? 18.200 -11.902 1.153 1.00 55.28 89 MET A CA 1
ATOM 678 C C . MET A 1 89 ? 18.147 -12.777 -0.102 1.00 55.28 89 MET A C 1
ATOM 680 O O .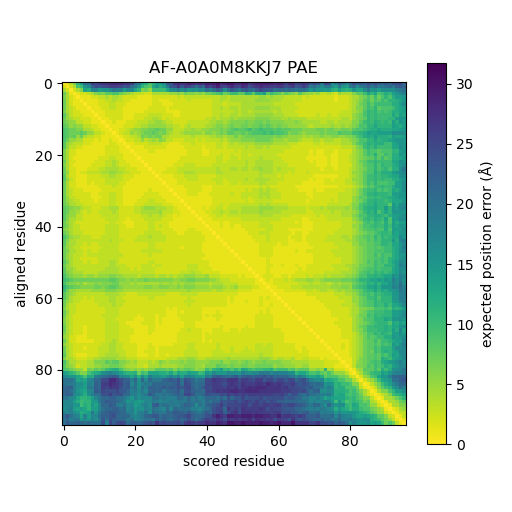 MET A 1 89 ? 18.983 -12.660 -1.001 1.00 55.28 89 MET A O 1
ATOM 684 N N . ARG A 1 90 ? 17.164 -13.679 -0.171 1.00 57.94 90 ARG A N 1
ATOM 685 C CA . ARG A 1 90 ? 16.966 -14.546 -1.335 1.00 57.94 90 ARG A CA 1
ATOM 686 C C . ARG A 1 90 ? 15.993 -13.884 -2.305 1.00 57.94 90 ARG A C 1
ATOM 688 O O . ARG A 1 90 ? 14.783 -14.016 -2.165 1.00 57.94 90 ARG A O 1
ATOM 695 N N . TRP A 1 91 ? 16.541 -13.201 -3.302 1.00 54.53 91 TRP A N 1
ATOM 696 C CA . TRP A 1 91 ? 15.770 -12.677 -4.424 1.00 54.53 91 TRP A CA 1
ATOM 697 C C . TRP A 1 91 ? 15.180 -13.837 -5.234 1.00 54.53 91 TRP A C 1
ATOM 699 O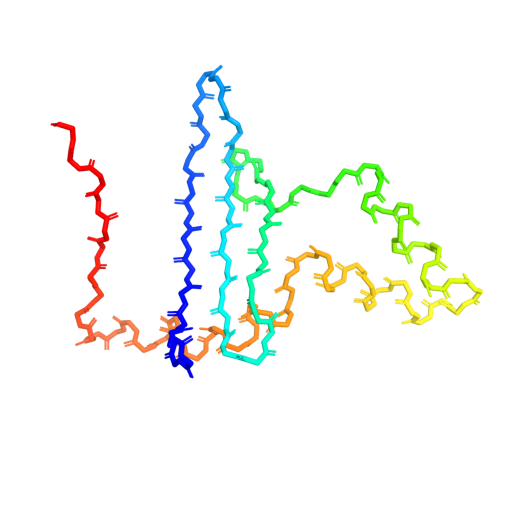 O . TRP A 1 91 ? 15.907 -14.671 -5.778 1.00 54.53 91 TRP A O 1
ATOM 709 N N . LEU A 1 92 ? 13.852 -13.911 -5.301 1.00 56.53 92 LEU A N 1
ATOM 710 C CA . LEU A 1 92 ? 13.147 -14.810 -6.210 1.00 56.53 92 LEU A CA 1
ATOM 711 C C . LEU A 1 92 ? 13.024 -14.108 -7.564 1.00 56.53 92 LEU A C 1
ATOM 713 O O . LEU A 1 92 ? 12.101 -13.337 -7.795 1.00 56.53 92 LEU A O 1
ATOM 717 N N . HIS A 1 93 ? 13.976 -14.359 -8.458 1.00 53.94 93 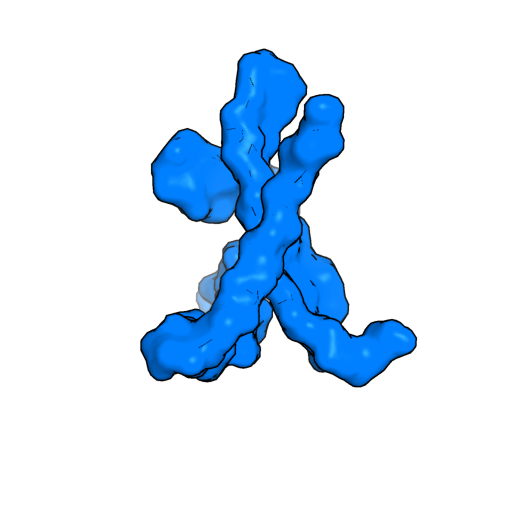HIS A N 1
ATOM 718 C CA . HIS A 1 93 ? 13.887 -13.912 -9.845 1.00 53.94 93 HIS A CA 1
ATOM 719 C C . HIS A 1 93 ? 13.178 -14.982 -10.685 1.00 53.94 93 HIS A C 1
ATOM 721 O O . HIS A 1 93 ? 13.553 -16.158 -10.651 1.00 53.94 93 HIS A O 1
ATOM 727 N N . ARG A 1 94 ? 12.169 -14.590 -11.470 1.00 49.38 94 ARG A N 1
ATOM 728 C CA . ARG A 1 94 ? 11.536 -15.483 -12.450 1.00 49.38 94 ARG A CA 1
ATOM 729 C C . ARG A 1 94 ? 12.523 -15.753 -13.586 1.00 49.38 94 ARG A C 1
ATOM 731 O O . ARG A 1 94 ? 12.786 -14.868 -14.391 1.00 49.38 94 ARG A O 1
ATOM 738 N N . VAL A 1 95 ? 13.058 -16.968 -13.664 1.00 36.47 95 VAL A N 1
ATOM 739 C CA . VAL A 1 95 ? 13.819 -17.432 -14.834 1.00 36.47 95 VAL A CA 1
ATOM 740 C C . VAL A 1 95 ? 12.818 -18.007 -15.833 1.00 36.47 95 VAL A C 1
ATOM 742 O O . VAL A 1 95 ? 12.081 -18.932 -15.493 1.00 36.47 95 VAL A O 1
ATOM 745 N N . SER A 1 96 ? 12.742 -17.397 -17.015 1.00 55.53 96 SER A N 1
ATOM 746 C CA . SER A 1 96 ? 12.036 -17.942 -18.181 1.00 55.53 96 SER A CA 1
ATOM 747 C C . SER A 1 96 ? 12.868 -19.010 -18.871 1.00 55.53 96 SER A C 1
ATOM 749 O O . SER A 1 96 ? 14.083 -18.743 -19.021 1.00 55.53 96 SER A O 1
#

Radius of gyration: 15.56 Å; Cα contacts (8 Å, |Δi|>4): 117; chains: 1; bounding box: 43×35×34 Å

Sequence (96 aa):
MHEVRFEVTQEATAAVDGARWSCTPELGIHHAATDHAGNIVLTEDHVRGCMERAGSDPHALPRELGIALGEPWDEELEIYRHAGEGVPMRWLHRVS

Foldseek 3Di:
DQADWDKDWDPDDPVGFIKIWTADSVPGIDIFGAHNVRQGDDDPVQLVVLCVVCPPPPVSSVVSVCVNSVVVRCVVCVVVVVVPPPDDDDDDDDDD

Mean predicted aligned error: 6.68 Å